Protein AF-A0AA38HZS1-F1 (afdb_monomer)

Nearest PDB structures (foldseek):
  6wop-assembly1_A  TM=2.089E-01  e=4.397E+00  Acinetobacter baumannii ATCC 19606 = CIP 70.34 = JCM 6841

InterPro domains:
  IPR022700 Proteinase, regulatory CLIP domain [SM00680] (29-74)

Secondary structure (DSSP, 8-state):
-----HHHHHHHHHHHHHH-----TT-EEE-TTT--EEEEEEGGG-HHHHHHHHTTPPPPEEEEETTEEEEEEE------TT-------

Mean predicted aligned error: 12.32 Å

Radius of gyration: 18.51 Å; Cα contacts (8 Å, |Δi|>4): 110; chains: 1; bounding box: 58×41×31 Å

Organism: NCBI:txid2755281

pLDDT: mean 78.83, std 15.74, range [37.75, 94.44]

Sequence (89 aa):
MISFNQNAVSLLCILVGFVYSQRNLDDVCIVQSTGLQGVCKLIKDCPSAQKKLQQHHLPQICGFHRFDPIICCPSVATRKPGEISKKSM

Solvent-accessible surface area (backbone atoms only — not comparable to full-atom values): 5508 Å² total; per-residue (Å²): 134,86,85,76,54,69,69,60,55,54,52,52,51,54,60,51,58,73,70,63,77,62,44,55,79,71,35,79,34,66,31,84,94,74,70,44,59,18,31,16,32,46,48,91,78,24,69,70,50,49,55,32,46,76,68,74,38,83,70,58,71,29,31,66,60,88,90,45,50,21,23,48,32,74,50,75,78,74,68,56,92,79,78,71,80,85,70,81,132

Structure (mm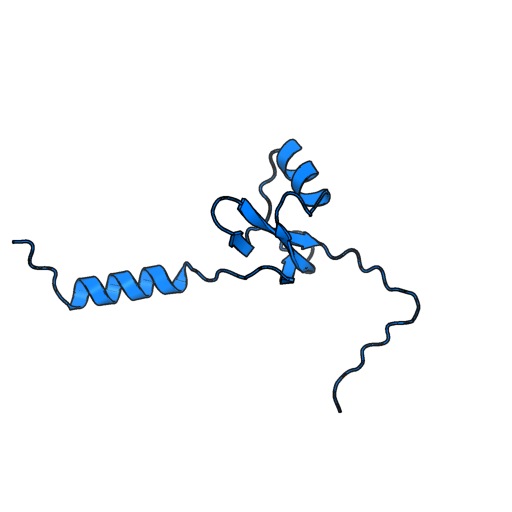CIF, N/CA/C/O backbone):
data_AF-A0AA38HZS1-F1
#
_entry.id   AF-A0AA38HZS1-F1
#
loop_
_atom_site.group_PDB
_atom_site.id
_atom_site.type_symbol
_atom_site.label_atom_id
_atom_site.label_alt_id
_atom_site.label_comp_id
_atom_site.label_asym_id
_atom_site.label_entity_id
_atom_site.label_seq_id
_atom_site.pdbx_PDB_ins_code
_atom_site.Cartn_x
_atom_site.Cartn_y
_atom_site.Cartn_z
_atom_site.occupancy
_atom_site.B_iso_or_equiv
_atom_site.auth_seq_id
_atom_site.auth_comp_id
_atom_site.auth_asym_id
_atom_site.auth_atom_id
_atom_site.pdbx_PDB_model_num
ATOM 1 N N . MET A 1 1 ? 39.170 8.178 -14.140 1.00 39.88 1 MET A N 1
ATOM 2 C CA . MET A 1 1 ? 38.995 6.915 -13.391 1.00 39.88 1 MET A CA 1
ATOM 3 C C . MET A 1 1 ? 38.538 7.297 -11.993 1.00 39.88 1 MET A C 1
ATOM 5 O O . MET A 1 1 ? 39.293 7.962 -11.299 1.00 39.88 1 MET A O 1
ATOM 9 N N . ILE A 1 2 ? 37.279 7.036 -11.635 1.00 55.28 2 ILE A N 1
ATOM 10 C CA . ILE A 1 2 ? 36.730 7.455 -10.336 1.00 55.28 2 ILE A CA 1
ATOM 11 C C . ILE A 1 2 ? 37.132 6.394 -9.304 1.00 55.28 2 ILE A C 1
ATOM 13 O O . ILE A 1 2 ? 36.612 5.282 -9.340 1.00 55.28 2 ILE A O 1
ATOM 17 N N . SER A 1 3 ? 38.078 6.717 -8.417 1.00 57.78 3 SER A N 1
ATOM 18 C CA . SER A 1 3 ? 38.393 5.882 -7.251 1.00 57.78 3 SER A CA 1
ATOM 19 C C . SER A 1 3 ? 37.252 5.988 -6.243 1.00 57.78 3 SER A C 1
ATOM 21 O O . SER A 1 3 ? 37.201 6.925 -5.449 1.00 57.78 3 SER A O 1
ATOM 23 N N . PHE A 1 4 ? 36.317 5.041 -6.278 1.00 61.62 4 PHE A N 1
ATOM 24 C CA . PHE A 1 4 ? 35.326 4.889 -5.217 1.00 61.62 4 PHE A CA 1
ATOM 25 C C . PHE A 1 4 ? 35.980 4.189 -4.021 1.00 61.62 4 PHE A C 1
ATOM 27 O O . PHE A 1 4 ? 36.439 3.055 -4.124 1.00 61.62 4 PHE A O 1
ATOM 34 N N . ASN A 1 5 ? 36.058 4.880 -2.882 1.00 72.75 5 ASN A N 1
ATOM 35 C CA . ASN A 1 5 ? 36.569 4.314 -1.635 1.00 72.75 5 ASN A CA 1
ATOM 36 C C . ASN A 1 5 ? 35.622 3.199 -1.153 1.00 72.75 5 ASN A C 1
ATOM 38 O O . ASN A 1 5 ? 34.429 3.446 -0.973 1.00 72.75 5 ASN A O 1
ATOM 42 N N . GLN A 1 6 ? 36.155 1.997 -0.911 1.00 75.19 6 GLN A N 1
ATOM 43 C CA . GLN A 1 6 ? 35.398 0.827 -0.451 1.00 75.19 6 GLN A CA 1
ATOM 44 C C . GLN A 1 6 ? 34.530 1.132 0.786 1.00 75.19 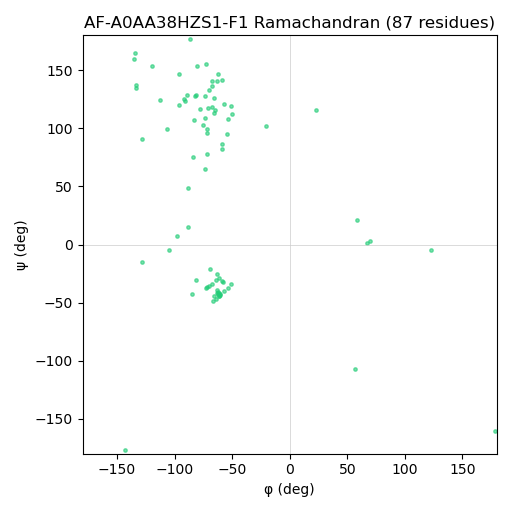6 GLN A C 1
ATOM 46 O O . GLN A 1 6 ? 33.407 0.641 0.890 1.00 75.19 6 GLN A O 1
ATOM 51 N N . ASN A 1 7 ? 35.000 2.009 1.681 1.00 78.25 7 ASN A N 1
ATOM 52 C CA . ASN A 1 7 ? 34.263 2.424 2.878 1.00 78.25 7 ASN A CA 1
ATOM 53 C C . ASN A 1 7 ? 33.041 3.299 2.549 1.00 78.25 7 ASN A C 1
ATOM 55 O O . ASN A 1 7 ? 32.007 3.183 3.204 1.00 78.25 7 ASN A O 1
ATOM 59 N N . ALA A 1 8 ? 33.138 4.149 1.521 1.00 81.81 8 ALA A N 1
ATOM 60 C CA . ALA A 1 8 ? 32.037 5.008 1.085 1.00 81.81 8 ALA A CA 1
ATOM 61 C C . ALA A 1 8 ? 30.926 4.197 0.400 1.00 81.81 8 ALA A C 1
ATOM 63 O O . ALA A 1 8 ? 29.746 4.467 0.615 1.00 81.81 8 ALA A O 1
ATOM 64 N N . VAL A 1 9 ? 31.302 3.168 -0.367 1.00 81.94 9 VAL A N 1
ATOM 65 C CA . VAL A 1 9 ? 30.352 2.235 -0.992 1.00 81.94 9 VAL A CA 1
ATOM 66 C C . VAL A 1 9 ? 29.584 1.455 0.078 1.00 81.94 9 VAL A C 1
ATOM 68 O O . VAL A 1 9 ? 28.356 1.411 0.038 1.00 81.94 9 VAL A O 1
ATOM 71 N N . SER A 1 10 ? 30.285 0.912 1.079 1.00 79.44 10 SER A N 1
ATOM 72 C CA . SER A 1 10 ? 29.655 0.168 2.177 1.00 79.44 10 SER A CA 1
ATOM 73 C C . SER A 1 10 ? 28.674 1.026 2.983 1.00 79.44 10 SER A C 1
ATOM 75 O O . SER A 1 10 ? 27.568 0.575 3.280 1.00 79.44 10 SER A O 1
ATOM 77 N N . LEU A 1 11 ? 29.039 2.274 3.299 1.00 82.12 11 LEU A N 1
ATOM 78 C CA . LEU A 1 11 ? 28.163 3.190 4.037 1.00 82.12 11 LEU A CA 1
ATOM 79 C C . LEU A 1 11 ? 26.886 3.513 3.245 1.00 82.12 11 LEU A C 1
ATOM 81 O O . LEU A 1 11 ? 25.787 3.502 3.798 1.00 82.12 11 LEU A O 1
ATOM 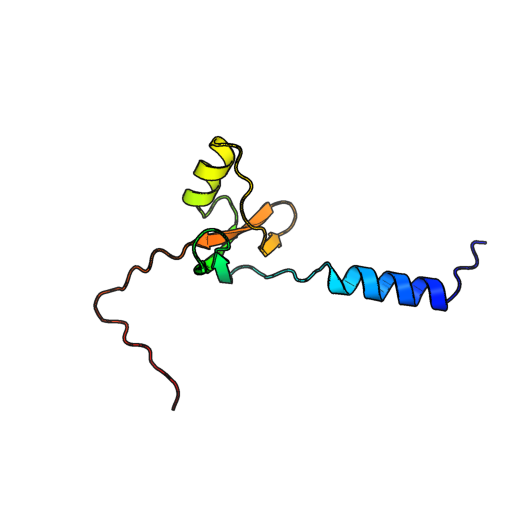85 N N . LEU A 1 12 ? 27.026 3.744 1.936 1.00 80.56 12 LEU A N 1
ATOM 86 C CA . LEU A 1 12 ? 25.904 4.014 1.041 1.00 80.56 12 LEU A CA 1
ATOM 87 C C . LEU A 1 12 ? 24.927 2.828 0.991 1.00 80.56 12 LEU A C 1
ATOM 89 O O . LEU A 1 12 ? 23.718 3.024 1.098 1.00 80.56 12 LEU A O 1
ATOM 93 N N . CYS A 1 13 ? 25.433 1.595 0.891 1.00 77.25 13 CYS A N 1
ATOM 94 C CA . CYS A 1 13 ? 24.598 0.392 0.859 1.00 77.25 13 CYS A CA 1
ATOM 95 C C . CYS A 1 13 ? 23.782 0.199 2.145 1.00 77.25 13 CYS A C 1
ATOM 97 O O . CYS A 1 13 ? 22.606 -0.158 2.068 1.00 77.25 13 CYS A O 1
ATOM 99 N N . ILE A 1 14 ? 24.373 0.461 3.316 1.00 79.75 14 ILE A N 1
ATOM 100 C CA . ILE A 1 14 ? 23.681 0.330 4.609 1.00 79.75 14 ILE A CA 1
ATOM 101 C C . ILE A 1 14 ? 22.544 1.355 4.718 1.00 79.75 14 ILE A C 1
ATOM 103 O O . ILE A 1 14 ? 21.430 1.000 5.106 1.00 79.75 14 ILE A O 1
ATOM 107 N N . LEU A 1 15 ? 22.797 2.609 4.327 1.00 75.50 15 LEU A N 1
ATOM 108 C CA . LEU A 1 15 ? 21.787 3.672 4.348 1.00 75.50 15 LEU A CA 1
ATOM 109 C C . LEU A 1 15 ? 20.622 3.376 3.399 1.00 75.50 15 LEU A C 1
ATOM 111 O O . LEU A 1 15 ? 19.470 3.608 3.750 1.00 75.50 15 LEU A O 1
ATOM 115 N N . VAL A 1 16 ? 20.909 2.815 2.225 1.00 72.56 16 VAL A N 1
ATOM 116 C CA . VAL A 1 16 ? 19.878 2.387 1.274 1.00 72.56 16 VAL A CA 1
ATOM 117 C C . VAL A 1 16 ? 19.070 1.220 1.854 1.00 72.56 16 VAL A C 1
ATOM 119 O O . VAL A 1 16 ? 17.846 1.294 1.899 1.00 72.56 16 VAL A O 1
ATOM 122 N N . GLY A 1 17 ? 19.717 0.178 2.381 1.00 64.88 17 GLY A N 1
ATOM 123 C CA . GLY A 1 17 ? 19.031 -1.009 2.910 1.00 64.88 17 GLY A CA 1
ATOM 124 C C . GLY A 1 17 ? 18.008 -0.710 4.015 1.00 64.88 17 GLY A C 1
ATOM 125 O O . GLY A 1 17 ? 16.914 -1.269 3.995 1.00 64.88 17 GLY A O 1
ATOM 126 N N . PHE A 1 18 ? 18.314 0.218 4.929 1.00 61.91 18 PHE A N 1
ATOM 127 C CA . PHE A 1 18 ? 17.383 0.623 5.994 1.00 61.91 18 PHE A CA 1
ATOM 128 C C . PHE A 1 18 ? 16.105 1.297 5.473 1.00 61.91 18 PHE A C 1
ATOM 130 O O . PHE A 1 18 ? 15.049 1.177 6.093 1.00 61.91 18 PHE A O 1
ATOM 137 N N . VAL A 1 19 ? 16.183 1.993 4.337 1.00 60.81 19 VAL A N 1
ATOM 138 C CA . VAL A 1 19 ? 15.049 2.733 3.762 1.00 60.81 19 VAL A CA 1
ATOM 139 C C . VAL A 1 19 ? 14.111 1.804 2.981 1.00 60.81 19 VAL A C 1
ATOM 141 O O . VAL A 1 19 ? 12.901 2.024 2.960 1.00 60.81 19 VAL A O 1
ATOM 144 N N . TYR A 1 20 ? 14.628 0.725 2.389 1.00 63.59 20 TYR A N 1
ATOM 145 C CA . TYR A 1 20 ? 13.865 -0.187 1.527 1.00 63.59 20 TYR A CA 1
ATOM 146 C C . TYR A 1 20 ? 13.162 -1.325 2.291 1.00 63.59 20 TYR A C 1
ATOM 148 O O . TYR A 1 20 ? 13.199 -2.481 1.871 1.00 63.59 20 TYR A O 1
ATOM 156 N N . SER A 1 21 ? 12.446 -1.017 3.377 1.00 63.31 21 SER A N 1
ATOM 157 C CA . SER A 1 21 ? 11.496 -1.973 3.981 1.00 63.31 21 SER A CA 1
ATOM 158 C C . SER A 1 21 ? 10.235 -2.114 3.114 1.00 63.31 21 SER A C 1
ATOM 160 O O . SER A 1 21 ? 9.140 -1.716 3.509 1.00 63.31 21 SER A O 1
ATOM 162 N N . GLN A 1 22 ? 10.400 -2.639 1.899 1.00 72.62 22 GLN A N 1
ATOM 163 C CA . GLN A 1 22 ? 9.320 -2.861 0.942 1.00 72.62 22 GLN A CA 1
ATOM 164 C C . GLN A 1 22 ? 8.596 -4.167 1.292 1.00 72.62 22 GLN A C 1
ATOM 166 O O . GLN A 1 22 ? 9.220 -5.216 1.440 1.00 72.62 22 GLN A O 1
ATOM 171 N N . ARG A 1 23 ? 7.273 -4.100 1.406 1.00 83.44 23 ARG A N 1
ATOM 172 C CA . ARG A 1 23 ? 6.373 -5.254 1.497 1.00 83.44 23 ARG A CA 1
ATOM 173 C C . ARG A 1 23 ? 5.811 -5.585 0.119 1.00 83.44 23 ARG A C 1
ATOM 175 O O . ARG A 1 23 ? 5.589 -4.692 -0.705 1.00 83.44 23 ARG A O 1
ATOM 182 N N . ASN A 1 24 ? 5.589 -6.868 -0.119 1.00 87.94 24 ASN A N 1
ATOM 183 C CA . ASN A 1 24 ? 5.092 -7.408 -1.376 1.00 87.94 24 ASN A CA 1
ATOM 184 C C . ASN A 1 24 ? 3.558 -7.400 -1.430 1.00 87.94 24 ASN A C 1
ATOM 186 O O . ASN A 1 24 ? 2.873 -7.004 -0.485 1.00 87.94 24 ASN A O 1
ATOM 190 N N . LEU A 1 25 ? 3.011 -7.811 -2.576 1.00 90.62 25 LEU A N 1
ATOM 191 C CA . LEU A 1 25 ? 1.581 -8.080 -2.709 1.00 90.62 25 LEU A CA 1
ATOM 192 C C . LEU A 1 25 ? 1.153 -9.159 -1.710 1.00 90.62 25 LEU A C 1
ATOM 194 O O . LEU A 1 25 ? 1.900 -10.098 -1.458 1.00 90.62 25 LEU A O 1
ATOM 198 N N . ASP A 1 26 ? -0.038 -8.987 -1.147 1.00 90.69 26 ASP A N 1
ATOM 199 C CA . ASP A 1 26 ? -0.668 -9.880 -0.170 1.00 90.69 26 ASP A CA 1
ATOM 200 C C . ASP A 1 26 ? 0.020 -9.965 1.207 1.00 90.69 26 ASP A C 1
ATOM 202 O O . ASP A 1 26 ? -0.505 -10.611 2.117 1.00 90.69 26 ASP A O 1
ATOM 206 N N . ASP A 1 27 ? 1.111 -9.222 1.428 1.00 92.06 27 ASP A N 1
ATOM 207 C CA . ASP A 1 27 ? 1.712 -9.087 2.754 1.00 92.06 27 ASP A CA 1
ATOM 208 C C . ASP A 1 27 ? 0.752 -8.400 3.735 1.00 92.06 27 ASP A C 1
ATOM 210 O O . ASP A 1 27 ? 0.066 -7.418 3.423 1.00 92.06 27 ASP A O 1
ATOM 214 N N . VAL A 1 28 ? 0.749 -8.885 4.977 1.00 91.81 28 VAL A N 1
ATOM 215 C CA . VAL A 1 28 ? -0.019 -8.276 6.064 1.00 91.81 28 VAL A CA 1
ATOM 216 C C . VAL A 1 28 ? 0.566 -6.908 6.416 1.00 91.81 28 VAL A C 1
ATOM 218 O O . VAL A 1 28 ? 1.778 -6.716 6.564 1.00 91.81 28 VAL A O 1
ATOM 221 N N . CYS A 1 29 ? -0.314 -5.930 6.611 1.00 91.94 29 CYS A N 1
ATOM 222 C CA . CYS A 1 29 ? 0.065 -4.594 7.040 1.00 91.94 29 CYS A CA 1
ATOM 223 C C . CYS A 1 29 ? -0.817 -4.055 8.163 1.00 91.94 29 CYS A C 1
ATOM 225 O O . CYS A 1 29 ? -1.874 -4.599 8.456 1.00 91.94 29 CYS A O 1
ATOM 227 N N . ILE A 1 30 ? -0.351 -2.995 8.825 1.00 91.06 30 ILE A N 1
ATOM 228 C CA . ILE A 1 30 ? -1.128 -2.252 9.817 1.00 91.06 30 ILE A CA 1
ATOM 229 C C . ILE A 1 30 ? -1.380 -0.871 9.229 1.00 91.06 30 ILE A C 1
ATOM 231 O O . ILE A 1 30 ? -0.433 -0.184 8.834 1.00 91.06 30 ILE A O 1
ATOM 235 N N . VAL A 1 31 ? -2.651 -0.491 9.148 1.00 89.31 31 VAL A N 1
ATOM 236 C CA . VAL A 1 31 ? -3.091 0.795 8.614 1.00 89.31 31 VAL A CA 1
ATOM 237 C C . VAL A 1 31 ? -2.752 1.880 9.633 1.00 89.31 31 VAL A C 1
ATOM 239 O O . VAL A 1 31 ? -3.424 1.988 10.656 1.00 89.31 31 VAL A O 1
ATOM 242 N N . GLN A 1 32 ? -1.766 2.731 9.343 1.00 85.25 32 GLN A N 1
ATOM 243 C CA . GLN A 1 32 ? -1.268 3.746 10.291 1.00 85.25 32 GLN A CA 1
ATOM 244 C C . GLN A 1 32 ? -2.363 4.663 10.857 1.00 85.25 32 GLN A C 1
ATOM 246 O O . GLN A 1 32 ? -2.352 4.984 12.036 1.00 85.25 32 GLN A O 1
ATOM 251 N N . SER A 1 33 ? -3.349 5.037 10.034 1.00 81.56 33 SER A N 1
ATOM 252 C CA . SER A 1 33 ? -4.447 5.924 10.461 1.00 81.56 33 SER A CA 1
ATOM 253 C C . SER A 1 33 ? -5.431 5.305 11.461 1.00 81.56 33 SER A C 1
ATOM 255 O O . SER A 1 33 ? -6.140 6.045 12.130 1.00 81.56 33 SER A O 1
ATOM 257 N N . THR A 1 34 ? -5.518 3.974 11.550 1.00 84.62 34 THR A N 1
ATOM 258 C CA . THR A 1 34 ? -6.532 3.289 12.383 1.00 84.62 34 THR A CA 1
ATOM 259 C C . THR A 1 34 ? -5.945 2.250 13.336 1.00 84.62 34 THR A C 1
ATOM 261 O O . THR A 1 34 ? -6.644 1.781 14.225 1.00 84.62 34 THR A O 1
ATOM 264 N N . GLY A 1 35 ? -4.689 1.843 13.136 1.00 86.44 35 GLY A N 1
ATOM 265 C CA . GLY A 1 35 ? -4.071 0.719 13.840 1.00 86.44 35 GLY A CA 1
ATOM 266 C C . GLY A 1 35 ? -4.635 -0.653 13.451 1.00 86.44 35 GLY A C 1
ATOM 267 O O . GLY A 1 35 ? -4.219 -1.662 14.013 1.00 86.44 35 GLY A O 1
ATOM 268 N N . LEU A 1 36 ? -5.571 -0.720 12.498 1.00 88.25 36 LEU A N 1
ATOM 269 C CA . LEU A 1 36 ? -6.213 -1.969 12.094 1.00 88.25 36 LEU A CA 1
ATOM 270 C C . LEU A 1 36 ? -5.344 -2.774 11.129 1.00 88.25 36 LEU A C 1
ATOM 272 O O . LEU A 1 36 ? -4.549 -2.224 10.364 1.00 88.25 36 LEU A O 1
ATOM 276 N N . GLN A 1 37 ? -5.547 -4.091 11.137 1.00 90.75 37 GLN A N 1
ATOM 277 C CA . GLN A 1 37 ? -4.913 -4.992 10.185 1.00 90.75 37 GLN A CA 1
ATOM 278 C C . GLN A 1 37 ? -5.438 -4.749 8.763 1.00 90.75 37 GLN A C 1
ATOM 280 O O . GLN A 1 37 ? -6.625 -4.516 8.528 1.00 90.75 37 GLN A O 1
ATOM 285 N N . GLY A 1 38 ? -4.529 -4.822 7.804 1.00 92.88 38 GLY A N 1
ATOM 286 C CA . GLY A 1 38 ? -4.783 -4.703 6.382 1.00 92.88 38 GLY A CA 1
ATOM 287 C C . GLY A 1 38 ? -3.900 -5.643 5.578 1.00 92.88 38 GLY A C 1
ATOM 288 O O . GLY A 1 38 ? -3.132 -6.433 6.132 1.00 92.88 38 GLY A O 1
ATOM 289 N N . VAL A 1 39 ? -4.022 -5.539 4.261 1.00 93.88 39 VAL A N 1
ATOM 290 C CA . VAL A 1 39 ? -3.264 -6.332 3.291 1.00 93.88 39 VAL A CA 1
ATOM 291 C C . VAL A 1 39 ? -2.728 -5.410 2.201 1.00 93.88 39 VAL A C 1
ATOM 293 O O . VAL A 1 39 ? -3.433 -4.512 1.727 1.00 93.88 39 VAL A O 1
ATOM 296 N N . CYS A 1 40 ? -1.475 -5.623 1.813 1.00 93.75 40 CYS A N 1
ATOM 297 C CA . CYS A 1 40 ? -0.815 -4.891 0.745 1.00 93.75 40 CYS A CA 1
ATOM 298 C C . CYS A 1 40 ? -1.401 -5.288 -0.621 1.00 93.75 40 CYS A C 1
ATOM 300 O O . CYS A 1 40 ? -1.324 -6.442 -1.034 1.00 93.75 40 CYS A O 1
ATOM 302 N N . LYS A 1 41 ? -2.003 -4.330 -1.332 1.00 94.44 41 LYS A N 1
ATOM 303 C CA . LYS A 1 41 ? -2.654 -4.541 -2.639 1.00 94.44 41 LYS A CA 1
ATOM 304 C C . LYS A 1 41 ? -2.277 -3.439 -3.614 1.00 94.44 41 LYS A C 1
ATOM 306 O O . LYS A 1 41 ? -1.889 -2.352 -3.190 1.00 94.44 41 LYS A O 1
ATOM 311 N N . LEU A 1 42 ? -2.431 -3.675 -4.915 1.00 94.06 42 LEU A N 1
ATOM 312 C CA . LEU A 1 42 ? -2.294 -2.595 -5.892 1.00 94.06 42 LEU A CA 1
ATOM 313 C C . LEU A 1 42 ? -3.365 -1.536 -5.638 1.00 94.06 42 LEU A C 1
ATOM 315 O O . LEU A 1 42 ? -4.493 -1.841 -5.249 1.00 94.06 42 LEU A O 1
ATOM 319 N N . ILE A 1 43 ? -3.027 -0.277 -5.897 1.00 91.31 43 ILE A N 1
ATOM 320 C CA . ILE A 1 43 ? -3.951 0.836 -5.662 1.00 91.31 43 ILE A CA 1
ATOM 321 C C . ILE A 1 43 ? -5.278 0.707 -6.427 1.00 91.31 43 ILE A C 1
ATOM 323 O O . ILE A 1 43 ? -6.339 1.086 -5.925 1.00 91.31 43 ILE A O 1
ATOM 327 N N . LYS A 1 44 ? -5.237 0.101 -7.619 1.00 90.50 44 LYS A N 1
ATOM 328 C CA . LYS A 1 44 ? -6.420 -0.216 -8.430 1.00 90.50 44 LYS A CA 1
ATOM 329 C C . LYS A 1 44 ? -7.372 -1.216 -7.753 1.00 90.50 44 LYS A C 1
ATOM 331 O O . LYS A 1 44 ? -8.574 -1.148 -7.978 1.00 90.50 44 LYS A O 1
ATOM 336 N N . ASP A 1 45 ? -6.852 -2.055 -6.857 1.00 92.12 45 ASP A N 1
ATOM 337 C CA . ASP A 1 45 ? -7.587 -3.118 -6.160 1.00 92.12 45 ASP A CA 1
ATOM 338 C C . ASP A 1 45 ? -8.038 -2.697 -4.746 1.00 92.12 45 ASP A C 1
ATOM 340 O O . ASP A 1 45 ? -8.550 -3.509 -3.972 1.00 92.12 45 ASP A O 1
ATOM 344 N N . CYS A 1 46 ? -7.859 -1.421 -4.386 1.00 91.31 46 CYS A N 1
ATOM 345 C CA . CYS A 1 46 ? -8.268 -0.870 -3.097 1.00 91.31 46 CYS A CA 1
ATOM 346 C C . CYS A 1 46 ? -9.118 0.405 -3.268 1.00 91.31 46 CYS A C 1
ATOM 348 O O . CYS A 1 46 ? -8.589 1.522 -3.272 1.00 91.31 46 CYS A O 1
ATOM 350 N N . PRO A 1 47 ? -10.458 0.280 -3.346 1.00 89.81 47 PRO A N 1
ATOM 351 C CA . PRO A 1 47 ? -11.357 1.422 -3.549 1.00 89.81 47 PRO A CA 1
ATOM 352 C C . PRO A 1 47 ? -11.246 2.503 -2.465 1.00 89.81 47 PRO A C 1
ATOM 354 O O . PRO A 1 47 ? -11.423 3.690 -2.732 1.00 89.81 47 PRO A O 1
ATOM 357 N N . SER A 1 48 ? -10.933 2.113 -1.225 1.00 86.88 48 SER A N 1
ATOM 358 C CA . SER A 1 48 ? -10.738 3.058 -0.121 1.00 86.88 48 SER A CA 1
ATOM 359 C C . SER A 1 48 ? -9.498 3.935 -0.316 1.00 86.88 48 SER A C 1
ATOM 361 O O . SER A 1 48 ? -9.530 5.112 0.040 1.00 86.88 48 SER A O 1
ATOM 363 N N . ALA A 1 49 ? -8.434 3.407 -0.926 1.00 87.81 49 ALA A N 1
ATOM 364 C CA . ALA A 1 49 ? -7.243 4.183 -1.263 1.00 87.81 49 ALA A CA 1
ATOM 365 C C . ALA A 1 49 ? -7.491 5.137 -2.438 1.00 87.81 49 ALA A C 1
ATOM 367 O O . ALA A 1 49 ? -7.037 6.277 -2.393 1.00 87.81 49 ALA A O 1
ATOM 368 N N . GLN A 1 50 ? -8.271 4.721 -3.439 1.00 89.75 50 GLN A N 1
ATOM 369 C CA . GLN A 1 50 ? -8.660 5.599 -4.551 1.00 89.75 50 GLN A CA 1
ATOM 370 C C . GLN A 1 50 ? -9.467 6.809 -4.069 1.00 89.75 50 GLN A C 1
ATOM 372 O O . GLN A 1 50 ? -9.165 7.938 -4.449 1.00 89.75 50 GLN A O 1
ATOM 377 N N . LYS A 1 51 ? -10.434 6.598 -3.165 1.00 88.56 51 LYS A N 1
ATOM 378 C CA . LYS A 1 51 ? -11.194 7.699 -2.546 1.00 88.56 51 LYS A CA 1
ATOM 379 C C . LYS A 1 51 ? -10.290 8.661 -1.776 1.00 88.56 51 LYS A 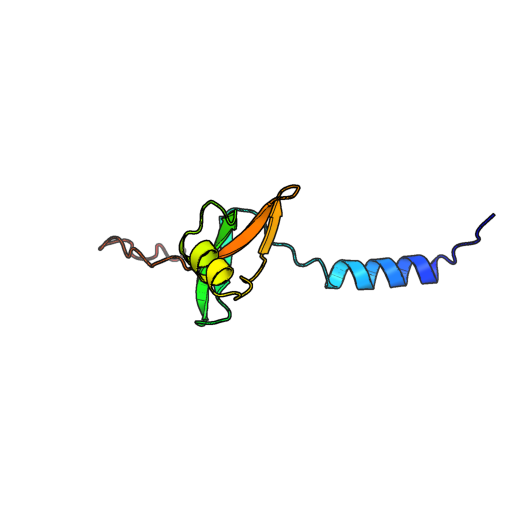C 1
ATOM 381 O O . LYS A 1 51 ? -10.435 9.870 -1.904 1.00 88.56 51 LYS A O 1
ATOM 386 N N . LYS A 1 52 ? -9.327 8.135 -1.014 1.00 85.19 52 LYS A N 1
ATOM 387 C CA . LYS A 1 52 ? -8.355 8.964 -0.285 1.00 85.19 52 LYS A CA 1
ATOM 388 C C . LYS A 1 52 ? -7.499 9.803 -1.232 1.00 85.19 52 LYS A C 1
ATOM 390 O O . LYS A 1 52 ? -7.341 10.994 -0.986 1.00 85.19 52 LYS A O 1
ATOM 395 N N . LEU A 1 53 ? -7.036 9.231 -2.344 1.00 87.31 53 LEU A N 1
ATOM 396 C CA . LEU A 1 53 ? -6.302 9.986 -3.362 1.00 87.31 53 LEU A CA 1
ATOM 397 C C . LEU A 1 53 ? -7.129 11.116 -3.979 1.00 87.31 53 LEU A C 1
ATOM 399 O O . LEU A 1 53 ? -6.609 12.215 -4.151 1.00 87.31 53 LEU A O 1
ATOM 403 N N . GLN A 1 54 ? -8.409 10.873 -4.274 1.00 89.69 54 GLN A N 1
ATOM 404 C CA . GLN A 1 54 ? -9.323 11.919 -4.756 1.00 89.69 54 GLN A CA 1
ATOM 405 C C . GLN A 1 54 ? -9.495 13.052 -3.736 1.00 89.69 54 GLN A C 1
ATOM 407 O O . GLN A 1 54 ? -9.722 14.195 -4.110 1.00 89.69 54 GLN A O 1
ATOM 412 N N . GLN A 1 55 ? -9.351 12.742 -2.449 1.00 90.31 55 GLN A N 1
ATOM 413 C CA . GLN A 1 55 ? -9.355 13.709 -1.352 1.00 90.31 55 GLN A CA 1
ATOM 414 C C . GLN A 1 55 ? -7.958 14.277 -1.050 1.00 90.31 55 GLN A C 1
ATOM 416 O O . GLN A 1 55 ? -7.758 14.817 0.035 1.00 90.31 55 GLN A O 1
ATOM 421 N N . HIS A 1 56 ? -6.979 14.114 -1.946 1.00 87.88 56 HIS A N 1
ATOM 422 C CA . HIS A 1 56 ? -5.582 14.531 -1.763 1.00 87.88 56 HIS A CA 1
ATOM 423 C C . HIS A 1 56 ? -4.866 13.915 -0.544 1.00 87.88 56 HIS A C 1
ATOM 425 O O . HIS A 1 56 ? -3.844 14.428 -0.092 1.00 87.88 56 HIS A O 1
ATOM 431 N N . HIS A 1 57 ? -5.355 12.784 -0.029 1.00 87.69 57 HIS A N 1
ATOM 432 C CA . HIS A 1 57 ? -4.696 12.023 1.031 1.00 87.69 57 HIS A CA 1
ATOM 433 C C . HIS A 1 57 ? -3.855 10.895 0.432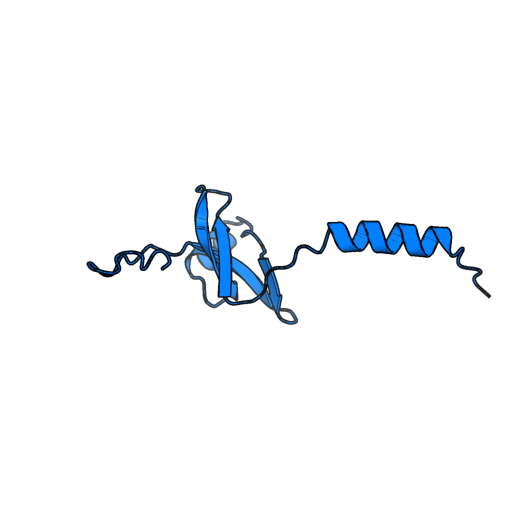 1.00 87.69 57 HIS A C 1
ATOM 435 O O . HIS A 1 57 ? -4.375 9.988 -0.223 1.00 87.69 57 HIS A O 1
ATOM 441 N N . LEU A 1 58 ? -2.550 10.921 0.701 1.00 86.38 58 LEU A N 1
ATOM 442 C CA . LEU A 1 58 ? -1.628 9.890 0.236 1.00 86.38 58 LEU A CA 1
ATOM 443 C C . LEU A 1 58 ? -1.814 8.589 1.041 1.00 86.38 58 LEU A C 1
ATOM 445 O O . LEU A 1 58 ? -1.801 8.622 2.275 1.00 86.38 58 LEU A O 1
ATOM 449 N N . PRO A 1 59 ? -2.003 7.432 0.380 1.00 87.31 59 PRO A N 1
ATOM 450 C CA . PRO A 1 59 ? -2.091 6.151 1.063 1.00 87.31 59 PRO A CA 1
ATOM 451 C C . PRO A 1 59 ? -0.719 5.703 1.578 1.00 87.31 59 PRO A C 1
ATOM 453 O O . PRO A 1 59 ? 0.324 6.049 1.031 1.00 87.31 59 PRO A O 1
ATOM 456 N N . GLN A 1 60 ? -0.728 4.865 2.613 1.00 90.56 60 GLN A N 1
ATOM 457 C CA . GLN A 1 60 ? 0.477 4.204 3.102 1.00 90.56 60 GLN A CA 1
ATOM 458 C C . GLN A 1 60 ? 0.981 3.206 2.055 1.00 90.56 60 GLN A C 1
ATOM 460 O O . GLN A 1 60 ? 0.286 2.238 1.732 1.00 90.56 60 GLN A O 1
ATOM 465 N N . ILE A 1 61 ? 2.194 3.431 1.558 1.00 91.31 61 ILE A N 1
ATOM 466 C CA . ILE A 1 61 ? 2.843 2.582 0.559 1.00 91.31 61 ILE A CA 1
ATOM 467 C C . ILE A 1 61 ? 3.482 1.379 1.265 1.00 91.31 61 ILE A C 1
ATOM 469 O O . ILE A 1 61 ? 4.211 1.532 2.242 1.00 91.31 61 ILE A O 1
ATOM 473 N N . CYS A 1 62 ? 3.169 0.181 0.778 1.00 92.06 62 CYS A N 1
ATOM 474 C CA . CYS A 1 62 ? 3.851 -1.062 1.128 1.00 92.06 62 CYS A CA 1
ATOM 475 C C . CYS A 1 62 ? 5.099 -1.256 0.263 1.00 92.06 62 CYS A C 1
ATOM 477 O O . CYS A 1 62 ? 6.141 -1.651 0.768 1.00 92.06 62 CYS A O 1
ATOM 479 N N . GLY A 1 63 ? 4.982 -0.973 -1.034 1.00 91.50 63 GLY A N 1
ATOM 480 C CA . GLY A 1 63 ? 6.044 -1.157 -2.010 1.00 91.50 63 GLY A CA 1
ATOM 481 C C . GLY A 1 63 ? 5.578 -0.779 -3.410 1.00 91.50 63 GLY A C 1
ATOM 482 O O . GLY A 1 63 ? 4.577 -0.082 -3.577 1.00 91.50 63 GLY A O 1
ATOM 483 N N . PHE A 1 64 ? 6.281 -1.263 -4.428 1.00 90.38 64 PHE A N 1
ATOM 484 C CA . PHE A 1 64 ? 5.952 -1.000 -5.828 1.00 90.38 64 PHE A CA 1
ATOM 485 C C . PHE A 1 64 ? 5.998 -2.292 -6.638 1.00 90.38 64 PHE A C 1
ATOM 487 O O . PHE A 1 64 ? 6.944 -3.072 -6.524 1.00 90.38 64 PHE A O 1
ATOM 494 N N . HIS A 1 65 ? 4.991 -2.501 -7.482 1.00 87.75 65 HIS A N 1
ATOM 495 C CA . HIS A 1 65 ? 4.993 -3.539 -8.503 1.00 87.75 65 HIS A CA 1
ATOM 496 C C . HIS A 1 65 ? 5.191 -2.875 -9.869 1.00 87.75 65 HIS A C 1
ATOM 498 O O . HIS A 1 65 ? 4.255 -2.331 -10.456 1.00 87.75 65 HIS A O 1
ATOM 504 N N . ARG A 1 66 ? 6.428 -2.899 -10.380 1.00 87.44 66 ARG A N 1
ATOM 505 C CA . ARG A 1 66 ? 6.857 -2.091 -11.537 1.00 87.44 66 ARG A CA 1
ATOM 506 C C . ARG A 1 66 ? 6.625 -0.596 -11.282 1.00 87.44 66 ARG A C 1
ATOM 508 O O . ARG A 1 66 ? 7.343 -0.011 -10.483 1.00 87.44 66 ARG A O 1
ATOM 515 N N . PHE A 1 67 ? 5.629 -0.005 -11.939 1.00 87.69 67 PHE A N 1
ATOM 516 C CA . PHE A 1 67 ? 5.246 1.401 -11.797 1.00 87.69 67 PHE A CA 1
ATOM 517 C C . PHE A 1 67 ? 3.961 1.584 -10.978 1.00 87.69 67 PHE A C 1
ATOM 519 O O . PHE A 1 67 ? 3.579 2.715 -10.689 1.00 87.69 67 PHE A O 1
ATOM 526 N N . ASP A 1 68 ? 3.310 0.487 -10.581 1.00 89.88 68 ASP A N 1
ATOM 527 C CA . ASP A 1 68 ? 2.077 0.532 -9.804 1.00 89.88 68 ASP A CA 1
ATOM 528 C C . ASP A 1 68 ? 2.395 0.496 -8.299 1.00 89.88 68 ASP A C 1
ATOM 530 O O . ASP A 1 68 ? 3.058 -0.439 -7.829 1.00 89.88 68 ASP A O 1
ATOM 534 N N . PRO A 1 69 ? 1.918 1.472 -7.505 1.00 91.25 69 PRO A N 1
ATOM 535 C CA . PRO A 1 69 ? 2.119 1.454 -6.065 1.00 91.25 69 PRO A CA 1
ATOM 536 C C . PRO A 1 69 ? 1.285 0.344 -5.414 1.00 91.25 69 PRO A C 1
ATOM 538 O O . PRO A 1 69 ? 0.077 0.207 -5.651 1.00 91.25 69 PRO A O 1
ATOM 541 N N . ILE A 1 70 ? 1.941 -0.418 -4.543 1.00 93.94 70 ILE A N 1
ATOM 542 C CA . ILE A 1 70 ? 1.315 -1.356 -3.615 1.00 93.94 70 ILE A CA 1
ATOM 543 C C . ILE A 1 70 ? 1.042 -0.583 -2.329 1.00 93.94 70 ILE A C 1
ATOM 545 O O . ILE A 1 70 ? 1.959 -0.023 -1.726 1.00 93.94 7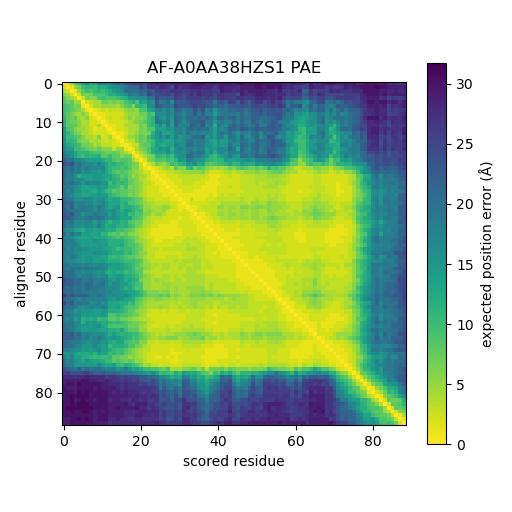0 ILE A O 1
ATOM 549 N N . ILE A 1 71 ? -0.208 -0.551 -1.888 1.00 93.44 71 ILE A N 1
ATOM 550 C CA . ILE A 1 71 ? -0.650 0.223 -0.731 1.00 93.44 71 ILE A CA 1
ATOM 551 C C . ILE A 1 71 ? -1.245 -0.685 0.340 1.00 93.44 71 ILE A C 1
ATOM 553 O O . ILE A 1 71 ? -1.769 -1.759 0.042 1.00 93.44 71 ILE A O 1
ATOM 557 N N . CYS A 1 72 ? -1.183 -0.248 1.596 1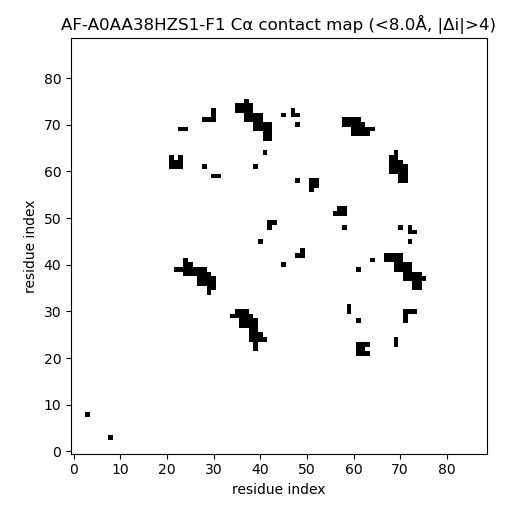.00 93.31 72 CYS A N 1
ATOM 558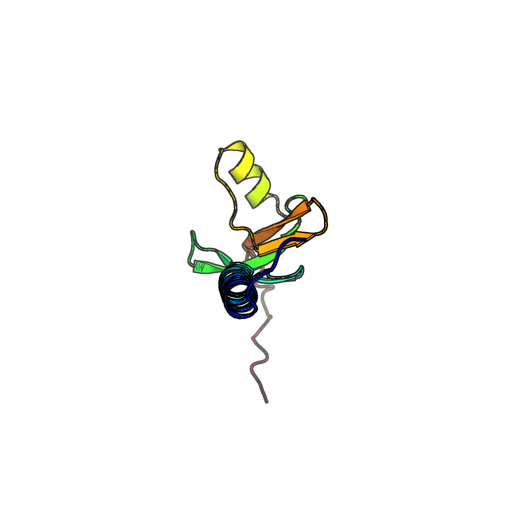 C CA . CYS A 1 72 ? -1.818 -0.960 2.698 1.00 93.31 72 CYS A CA 1
ATOM 559 C C . CYS A 1 72 ? -3.333 -0.732 2.654 1.00 93.31 72 CYS A C 1
ATOM 561 O O . CYS A 1 72 ? -3.827 0.341 3.018 1.00 93.31 72 CYS A O 1
ATOM 563 N N . CYS A 1 73 ? -4.075 -1.734 2.183 1.00 92.88 73 CYS A N 1
ATOM 564 C CA . CYS A 1 73 ? -5.524 -1.670 2.098 1.00 92.88 73 CYS A CA 1
ATOM 565 C C . CYS A 1 73 ? -6.136 -2.172 3.412 1.00 92.88 73 CYS A C 1
ATOM 567 O O . CYS A 1 73 ? -5.796 -3.277 3.843 1.00 92.88 73 CYS A O 1
ATOM 569 N N . PRO A 1 74 ? -7.049 -1.418 4.054 1.00 90.94 74 PRO A N 1
ATOM 570 C CA . PRO A 1 74 ? -7.780 -1.919 5.206 1.00 90.94 74 PRO A CA 1
ATOM 571 C C . PRO A 1 74 ? -8.510 -3.202 4.817 1.00 90.94 74 PRO A C 1
ATOM 573 O O . PRO A 1 74 ? -9.362 -3.195 3.923 1.00 90.94 74 PRO A O 1
ATOM 576 N N . SER A 1 75 ? -8.196 -4.293 5.507 1.00 83.50 75 SER A N 1
ATOM 577 C CA . SER A 1 75 ? -9.054 -5.460 5.487 1.00 83.50 75 SER A CA 1
ATOM 578 C C . SER A 1 75 ? -10.261 -5.047 6.302 1.00 83.50 75 SER A C 1
ATOM 580 O O . SER A 1 75 ? -10.211 -5.034 7.531 1.00 83.50 75 SER A O 1
ATOM 582 N N . VAL A 1 76 ? -11.356 -4.662 5.637 1.00 65.69 76 VAL A N 1
ATOM 583 C CA . VAL A 1 76 ? -12.659 -4.824 6.279 1.00 65.69 76 VAL A CA 1
ATOM 584 C C . VAL A 1 76 ? -12.637 -6.262 6.741 1.00 65.69 76 VAL A C 1
ATOM 586 O O . VAL A 1 76 ? -12.553 -7.172 5.914 1.00 65.69 76 VAL A O 1
ATOM 589 N N . ALA A 1 77 ? -12.611 -6.466 8.053 1.00 50.66 77 ALA A N 1
ATOM 590 C CA . ALA A 1 77 ? -12.957 -7.743 8.606 1.00 50.66 77 ALA A CA 1
ATOM 591 C C . ALA A 1 77 ? -14.392 -7.984 8.131 1.00 50.66 77 ALA A C 1
ATOM 593 O O . ALA A 1 77 ? -15.358 -7.710 8.836 1.00 50.66 77 ALA A O 1
ATOM 594 N N . THR A 1 78 ? -14.549 -8.543 6.932 1.00 43.16 78 THR A N 1
ATOM 595 C CA . THR A 1 78 ? -15.503 -9.614 6.777 1.00 43.16 78 THR A CA 1
ATOM 596 C C . THR A 1 78 ? -14.994 -10.660 7.753 1.00 43.16 78 THR A C 1
ATOM 598 O O . THR A 1 78 ? -14.275 -11.591 7.414 1.00 43.16 78 THR A O 1
ATOM 601 N N . ARG A 1 79 ? -15.348 -10.485 9.033 1.00 44.78 79 ARG A N 1
ATOM 602 C CA . ARG A 1 79 ? -15.661 -11.644 9.833 1.00 44.78 79 ARG A CA 1
ATOM 603 C C . ARG A 1 79 ? -16.731 -12.318 8.994 1.00 44.78 79 ARG A C 1
ATOM 605 O O . ARG A 1 79 ? -17.887 -11.912 9.044 1.00 44.78 79 ARG A O 1
ATOM 612 N N . LYS A 1 80 ? -16.347 -13.282 8.155 1.00 45.22 80 LYS A N 1
ATOM 613 C CA . LYS A 1 80 ? -17.279 -14.357 7.864 1.00 45.22 80 LYS A CA 1
ATOM 614 C C . LYS A 1 80 ? -17.712 -14.817 9.254 1.00 45.22 80 LYS A C 1
ATOM 616 O O . LYS A 1 80 ? -16.827 -15.115 10.065 1.00 45.22 80 LYS A O 1
ATOM 621 N N . PRO A 1 81 ? -19.003 -14.74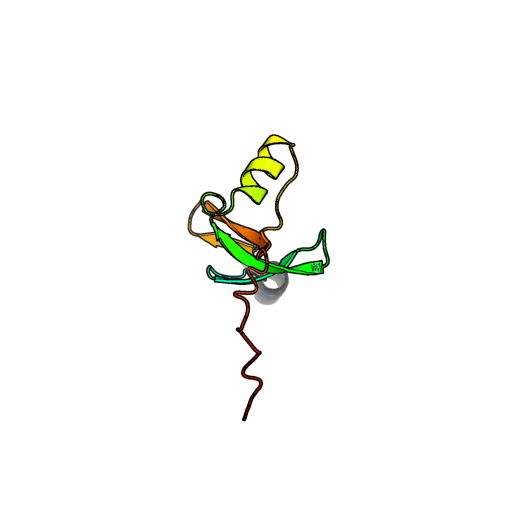7 9.606 1.00 45.91 81 PRO A N 1
ATOM 622 C CA . PRO A 1 81 ? -19.456 -15.308 10.865 1.00 45.91 81 PRO A CA 1
ATOM 623 C C . PRO A 1 81 ? -18.978 -16.769 10.898 1.00 45.91 81 PRO A C 1
ATOM 625 O O . PRO A 1 81 ? -19.436 -17.570 10.091 1.00 45.91 81 PRO A O 1
ATOM 628 N N . GLY A 1 82 ? -17.972 -17.083 11.725 1.00 56.16 82 GLY A N 1
ATOM 629 C CA . GLY A 1 82 ? -17.433 -18.442 11.866 1.00 56.16 82 GLY A CA 1
ATOM 630 C C . GLY A 1 82 ? -15.938 -18.676 11.606 1.00 56.16 82 GLY A C 1
ATOM 631 O O . GLY A 1 82 ? -15.495 -19.791 11.864 1.00 56.16 82 GLY A O 1
ATOM 632 N N . GLU A 1 83 ? -15.123 -17.705 11.173 1.00 56.91 83 GLU A N 1
ATOM 633 C CA . GLU A 1 83 ? -13.667 -17.945 11.072 1.00 56.91 83 GLU A CA 1
ATOM 634 C C . GLU A 1 83 ? -12.978 -17.719 12.429 1.00 56.91 83 GLU A C 1
ATOM 636 O O . GLU A 1 83 ? -12.368 -16.688 12.716 1.00 56.91 83 GLU A O 1
ATOM 641 N N . ILE A 1 84 ? -13.157 -18.696 13.319 1.00 60.28 84 ILE A N 1
ATOM 642 C CA . ILE A 1 84 ? -12.367 -18.836 14.538 1.00 60.28 84 ILE A CA 1
ATOM 643 C C . ILE A 1 84 ? -10.941 -19.157 14.099 1.00 60.28 84 ILE A C 1
ATOM 645 O O . ILE A 1 84 ? -10.679 -20.215 13.532 1.00 60.28 84 ILE A O 1
ATOM 649 N N . SER A 1 85 ? -10.049 -18.206 14.372 1.00 62.09 85 SER A N 1
ATOM 650 C CA . SER A 1 85 ? -8.603 -18.367 14.491 1.00 62.09 85 SER A CA 1
ATOM 651 C C . SER A 1 85 ? -8.212 -19.821 14.777 1.00 62.09 85 SER A C 1
ATOM 653 O O . SER A 1 85 ? -8.309 -20.286 15.915 1.00 62.09 85 SER A O 1
ATOM 655 N N . LYS A 1 86 ? -7.742 -20.549 13.757 1.00 50.06 86 LYS A N 1
ATOM 656 C CA . LYS A 1 86 ? -6.900 -21.723 13.995 1.00 50.06 86 LYS A CA 1
ATOM 657 C C . LYS A 1 86 ? -5.542 -21.205 14.459 1.00 50.06 86 LYS A C 1
ATOM 659 O O . LYS A 1 86 ? -4.587 -21.107 13.696 1.00 50.06 86 LYS A O 1
ATOM 664 N N . LYS A 1 87 ? -5.498 -20.814 15.731 1.00 56.09 87 LYS A N 1
ATOM 665 C CA . LYS A 1 87 ? -4.279 -20.651 16.509 1.00 56.09 87 LYS A CA 1
ATOM 666 C C . LYS A 1 87 ? -3.650 -22.038 16.652 1.00 56.09 87 LYS A C 1
ATOM 668 O O . LYS A 1 87 ? -4.279 -22.923 17.217 1.00 56.09 87 LYS A O 1
ATOM 673 N N . SER A 1 88 ? -2.464 -22.182 16.063 1.00 50.06 88 SER A N 1
ATOM 674 C CA . SER A 1 88 ? -1.363 -23.089 16.426 1.00 50.06 88 SER A CA 1
ATOM 675 C C . SER A 1 88 ? -1.717 -24.340 17.246 1.00 50.06 88 SER A C 1
ATOM 677 O O . SER A 1 88 ? -2.042 -24.225 18.432 1.00 50.06 88 SER A O 1
ATOM 679 N N . MET A 1 89 ? -1.500 -25.513 16.651 1.00 37.75 89 MET A N 1
ATOM 680 C CA . MET A 1 89 ? -0.981 -26.670 17.385 1.00 37.75 89 MET A CA 1
ATOM 681 C C . MET A 1 89 ? 0.443 -26.929 16.913 1.00 37.75 89 MET A C 1
ATOM 683 O O . MET A 1 89 ? 0.663 -26.773 15.690 1.00 37.75 89 MET A O 1
#

Foldseek 3Di:
DDPDDPVNVVVVVVVVVVVPQADDFQDWDQFPVPRAIFTWAFCVPAVVQVVCVVVVHHFAFRHDDPPTTTGGHHPPPPPVVDPDDPPDD